Protein AF-A0A3D2P4W9-F1 (afdb_monomer_lite)

pLDDT: mean 86.46, std 7.42, range [51.84, 95.88]

Structure (mmCIF, N/CA/C/O backbone):
data_AF-A0A3D2P4W9-F1
#
_entry.id   AF-A0A3D2P4W9-F1
#
loop_
_atom_site.group_PDB
_atom_site.id
_atom_site.type_symbol
_atom_site.label_atom_id
_atom_site.label_alt_id
_atom_site.label_comp_id
_atom_site.label_asym_id
_atom_site.label_entity_id
_atom_site.label_seq_id
_atom_site.pdbx_PDB_ins_code
_atom_site.Cartn_x
_atom_site.Cartn_y
_atom_site.Cartn_z
_atom_site.occupancy
_atom_site.B_iso_or_equiv
_atom_site.auth_seq_id
_atom_site.auth_comp_id
_atom_site.auth_asym_id
_atom_site.auth_atom_id
_atom_site.pdbx_PDB_model_num
ATOM 1 N N . LYS A 1 1 ? -7.866 2.409 2.332 1.00 84.00 1 LYS A N 1
ATOM 2 C CA . LYS A 1 1 ? -9.330 2.646 2.430 1.00 84.00 1 LYS A CA 1
ATOM 3 C C . LYS A 1 1 ? -10.002 1.791 3.484 1.00 84.00 1 LYS A C 1
ATOM 5 O O . LYS A 1 1 ? -10.674 2.357 4.332 1.00 84.00 1 LYS A O 1
ATOM 10 N N . SER A 1 2 ? -9.824 0.466 3.454 1.00 86.88 2 SER A N 1
ATOM 11 C CA . SER A 1 2 ? -10.442 -0.444 4.433 1.00 86.88 2 SER A CA 1
ATOM 12 C C . SER A 1 2 ? -10.158 -0.029 5.884 1.00 86.88 2 SER A C 1
ATOM 14 O O . SER A 1 2 ? -11.095 0.090 6.656 1.00 86.88 2 SER A O 1
ATOM 16 N N . GLU A 1 3 ? -8.899 0.288 6.208 1.00 86.94 3 GLU A N 1
ATOM 17 C CA . GLU A 1 3 ? -8.460 0.712 7.551 1.00 86.94 3 GLU A CA 1
ATOM 18 C C . GLU A 1 3 ? -9.159 2.002 8.019 1.00 86.94 3 GLU A C 1
ATOM 20 O O . GLU A 1 3 ? -9.751 2.028 9.093 1.00 86.94 3 GLU A O 1
ATOM 25 N N . TYR A 1 4 ? -9.209 3.040 7.176 1.00 84.75 4 TYR A N 1
ATOM 26 C CA . TYR A 1 4 ? -9.952 4.273 7.473 1.00 84.75 4 TYR A CA 1
ATOM 27 C C . TYR A 1 4 ? -11.460 4.036 7.617 1.00 84.75 4 TYR A C 1
ATOM 29 O O . TYR A 1 4 ? -12.085 4.612 8.502 1.00 84.75 4 TYR A O 1
ATOM 37 N N . ALA A 1 5 ? -12.047 3.187 6.768 1.00 86.56 5 ALA A N 1
ATOM 38 C CA . ALA A 1 5 ? -13.481 2.905 6.794 1.00 86.56 5 ALA A CA 1
ATOM 39 C C . ALA A 1 5 ? -13.914 2.183 8.079 1.00 86.56 5 ALA A C 1
ATOM 41 O O . ALA A 1 5 ? -15.031 2.387 8.545 1.00 86.56 5 ALA A O 1
ATOM 42 N N . THR A 1 6 ? -13.038 1.360 8.659 1.00 88.81 6 THR A N 1
ATOM 43 C CA . THR A 1 6 ? -13.301 0.638 9.911 1.00 88.81 6 THR A CA 1
ATOM 44 C C . THR A 1 6 ? -12.742 1.343 11.148 1.00 88.81 6 THR A C 1
ATOM 46 O O . THR A 1 6 ? -12.885 0.818 12.248 1.00 88.81 6 THR A O 1
ATOM 49 N N . GLY A 1 7 ? -12.071 2.490 10.994 1.00 87.56 7 GLY A N 1
ATOM 50 C CA . GLY A 1 7 ? -11.362 3.160 12.088 1.00 87.56 7 GLY A CA 1
ATOM 51 C C . GLY A 1 7 ? -10.157 2.375 12.624 1.00 87.56 7 GLY A C 1
ATOM 52 O O . GLY A 1 7 ? -9.734 2.603 13.752 1.00 87.56 7 GLY A O 1
ATOM 53 N N . TYR A 1 8 ? -9.601 1.447 11.837 1.00 88.81 8 TYR A N 1
ATOM 54 C CA . TYR A 1 8 ? -8.421 0.656 12.201 1.00 88.81 8 TYR A CA 1
ATOM 55 C C . TYR A 1 8 ? -7.137 1.434 11.891 1.00 88.81 8 TYR A C 1
ATOM 57 O O . TYR A 1 8 ? -6.366 1.073 11.006 1.00 88.81 8 TYR A O 1
ATOM 65 N N . ALA A 1 9 ? -6.982 2.560 12.581 1.00 86.12 9 ALA A N 1
ATOM 66 C CA . ALA A 1 9 ? -5.903 3.519 12.416 1.00 86.12 9 ALA A CA 1
ATOM 67 C C . ALA A 1 9 ? -5.718 4.309 13.721 1.00 86.12 9 ALA A C 1
ATOM 69 O O . ALA A 1 9 ? -6.646 4.491 14.511 1.00 86.12 9 ALA A O 1
ATOM 70 N N . THR A 1 10 ? -4.510 4.794 13.953 1.00 82.88 10 THR A N 1
ATOM 71 C CA . THR A 1 10 ? -4.138 5.649 15.078 1.00 82.88 10 THR A CA 1
ATOM 72 C C . THR A 1 10 ? -4.241 7.117 14.668 1.00 82.88 10 THR A C 1
ATOM 74 O O . THR A 1 10 ? -3.544 7.585 13.768 1.00 82.88 10 THR A O 1
ATOM 77 N N . LEU A 1 11 ? -5.106 7.870 15.359 1.00 79.06 11 LEU A N 1
ATOM 78 C CA . LEU A 1 11 ? -5.429 9.265 15.021 1.00 79.06 11 LEU A CA 1
ATOM 79 C C . LEU A 1 11 ? -4.192 10.172 14.906 1.00 79.06 11 LEU A C 1
ATOM 81 O O . LEU A 1 11 ? -4.182 11.091 14.094 1.00 79.06 11 LEU A O 1
ATOM 85 N N . TYR A 1 12 ? -3.156 9.897 15.701 1.00 84.62 12 TYR A N 1
ATOM 86 C CA . TYR A 1 12 ? -1.903 10.653 15.701 1.00 84.62 12 TYR A CA 1
ATOM 87 C C . TYR A 1 12 ? -0.685 9.864 15.199 1.00 84.62 12 TYR A C 1
ATOM 89 O O . TYR A 1 12 ? 0.438 10.347 15.324 1.00 84.62 12 TYR A O 1
ATOM 97 N N . GLY A 1 13 ? -0.889 8.667 14.644 1.00 85.75 13 GLY A N 1
ATOM 98 C CA . GLY A 1 13 ? 0.172 7.856 14.048 1.00 85.75 13 GLY A CA 1
ATOM 99 C C . GLY A 1 13 ? 0.051 7.835 12.531 1.00 85.75 13 GLY A C 1
ATOM 100 O O . GLY A 1 13 ? 0.385 8.808 11.868 1.00 85.75 13 GLY A O 1
ATOM 101 N N . ASP A 1 14 ? -0.451 6.742 11.969 1.00 85.75 14 ASP A N 1
ATOM 102 C CA . ASP A 1 14 ? -0.601 6.532 10.521 1.00 85.75 14 ASP A CA 1
ATOM 103 C C . ASP A 1 14 ? -1.526 7.546 9.825 1.00 85.75 14 ASP A C 1
ATOM 105 O O . ASP A 1 14 ? -1.378 7.794 8.629 1.00 85.75 14 ASP A O 1
ATOM 109 N N . MET A 1 15 ? -2.440 8.190 10.559 1.00 83.12 15 MET A N 1
ATOM 110 C CA . MET A 1 15 ? -3.231 9.298 10.013 1.00 83.12 15 MET A CA 1
ATOM 111 C C . MET A 1 15 ? -2.441 10.611 9.870 1.00 83.12 15 MET A C 1
ATOM 113 O O . MET A 1 15 ? -2.869 11.497 9.127 1.00 83.12 15 MET A O 1
ATOM 117 N N . CYS A 1 16 ? -1.297 10.750 10.545 1.00 86.06 16 CYS A N 1
ATOM 118 C CA . CYS A 1 16 ? -0.446 11.934 10.480 1.00 86.06 16 CYS A CA 1
ATOM 119 C C . CYS A 1 16 ? 0.548 11.839 9.315 1.00 86.06 16 CYS A C 1
ATOM 121 O O . CYS A 1 16 ? 1.543 11.122 9.369 1.00 86.06 16 CYS A O 1
ATOM 123 N N . GLY A 1 17 ? 0.320 12.633 8.271 1.00 85.81 17 GLY A N 1
ATOM 124 C CA . GLY A 1 17 ? 1.243 12.788 7.149 1.00 85.81 17 GLY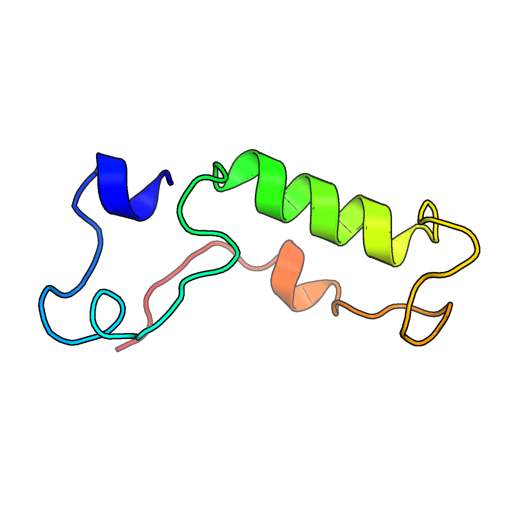 A CA 1
ATOM 125 C C . GLY A 1 17 ? 0.708 13.786 6.125 1.00 85.81 17 GLY A C 1
ATOM 126 O O . GLY A 1 17 ? -0.502 13.959 5.999 1.00 85.81 17 GLY A O 1
ATOM 127 N N . ALA A 1 18 ? 1.596 14.454 5.383 1.00 89.50 18 ALA A N 1
ATOM 128 C CA . ALA A 1 18 ? 1.183 15.431 4.368 1.00 89.50 18 ALA A CA 1
ATOM 129 C C . ALA A 1 18 ? 0.447 14.777 3.183 1.00 89.50 18 ALA A C 1
ATOM 131 O O . ALA A 1 18 ? -0.409 15.399 2.555 1.00 89.50 18 ALA A O 1
ATOM 132 N N . PHE A 1 19 ? 0.774 13.519 2.874 1.00 90.44 19 PHE A N 1
ATOM 133 C CA . PHE A 1 19 ? 0.174 12.771 1.778 1.00 90.44 19 PHE A CA 1
ATOM 134 C C . PHE A 1 19 ? 0.187 11.265 2.054 1.00 90.44 19 PHE A C 1
ATOM 136 O O . PHE A 1 19 ? 1.164 10.732 2.574 1.00 90.44 19 PHE A O 1
ATOM 143 N N . ALA A 1 20 ? -0.889 10.581 1.663 1.00 91.56 20 ALA A N 1
ATOM 144 C CA . ALA A 1 20 ? -1.060 9.141 1.830 1.00 91.56 20 ALA A CA 1
ATOM 145 C C . ALA A 1 20 ? -1.424 8.504 0.472 1.00 91.56 20 ALA A C 1
ATOM 147 O O . ALA A 1 20 ? -2.606 8.486 0.109 1.00 91.56 20 ALA A O 1
ATOM 148 N N . PRO A 1 21 ? -0.437 7.981 -0.286 1.00 92.12 21 PRO A N 1
ATOM 149 C CA . PRO A 1 21 ? -0.614 7.557 -1.682 1.00 92.12 21 PRO A CA 1
ATOM 150 C C . PRO A 1 21 ? -1.690 6.490 -1.910 1.00 92.12 21 PRO A C 1
ATOM 152 O O . PRO A 1 21 ? -2.290 6.434 -2.977 1.00 92.12 21 PRO A O 1
ATOM 155 N N . ILE A 1 22 ? -1.951 5.650 -0.905 1.00 93.56 22 ILE A N 1
ATOM 156 C CA . ILE A 1 22 ? -2.876 4.509 -1.000 1.00 93.56 22 ILE A CA 1
ATOM 157 C C . ILE A 1 22 ? -4.124 4.664 -0.119 1.00 93.56 22 ILE A C 1
ATOM 159 O O . ILE A 1 22 ? -4.862 3.697 0.093 1.00 93.56 22 ILE A O 1
ATOM 163 N N . LYS A 1 23 ? -4.392 5.868 0.414 1.00 90.88 23 LYS A N 1
ATOM 164 C CA . LYS A 1 23 ? -5.475 6.071 1.394 1.00 90.88 23 LYS A CA 1
ATOM 165 C C . LYS A 1 23 ? -6.846 5.628 0.881 1.00 90.88 23 LYS A C 1
ATOM 167 O O . LYS A 1 23 ? -7.632 5.075 1.649 1.00 90.88 23 LYS A O 1
ATOM 172 N N . ASP A 1 24 ? -7.108 5.796 -0.415 1.00 92.94 24 ASP A N 1
ATOM 173 C CA . ASP A 1 24 ? -8.407 5.516 -1.040 1.00 92.94 24 ASP A CA 1
ATOM 174 C C . ASP A 1 24 ? -8.458 4.178 -1.799 1.00 92.94 24 ASP A C 1
ATOM 176 O O . ASP A 1 24 ? -9.369 3.922 -2.576 1.00 92.94 24 ASP A O 1
ATOM 180 N N . ILE A 1 25 ? -7.514 3.275 -1.529 1.00 94.50 25 ILE A N 1
ATOM 181 C CA . ILE A 1 25 ? -7.472 1.947 -2.152 1.00 94.50 25 ILE A CA 1
ATOM 182 C C . ILE A 1 25 ? -7.912 0.881 -1.139 1.00 94.50 25 ILE A C 1
ATOM 184 O O . ILE A 1 25 ? -7.512 0.919 0.035 1.00 94.50 25 ILE A O 1
ATOM 188 N N . TYR A 1 26 ? -8.783 -0.051 -1.541 1.00 95.00 26 TYR A N 1
ATOM 189 C CA . TYR A 1 26 ? -9.172 -1.171 -0.678 1.00 95.00 26 TYR A CA 1
ATOM 190 C C . TYR A 1 26 ? -8.014 -2.150 -0.502 1.00 95.00 26 TYR A C 1
ATOM 192 O O . TYR A 1 26 ? -7.178 -2.320 -1.387 1.00 95.00 26 TYR A O 1
ATOM 200 N N . LYS A 1 27 ? -7.964 -2.825 0.652 1.00 91.50 27 LYS A N 1
ATOM 201 C CA . LYS A 1 27 ? -6.868 -3.754 0.963 1.00 91.50 27 LYS A CA 1
ATOM 202 C C . LYS A 1 27 ? -6.733 -4.864 -0.087 1.00 91.50 27 LYS A C 1
ATOM 204 O O . LYS A 1 27 ? -5.620 -5.237 -0.437 1.00 91.50 27 LYS A O 1
ATOM 209 N N . THR A 1 28 ? -7.856 -5.345 -0.616 1.00 94.12 28 THR A N 1
ATOM 210 C CA . THR A 1 28 ? -7.911 -6.333 -1.705 1.00 94.12 28 THR A CA 1
ATOM 211 C C . THR A 1 28 ? -7.190 -5.849 -2.960 1.00 94.12 28 THR A C 1
ATOM 213 O O . THR A 1 28 ? -6.397 -6.591 -3.536 1.00 94.12 28 THR A O 1
ATOM 216 N N . ASP A 1 29 ? -7.402 -4.589 -3.333 1.00 95.88 29 ASP A N 1
ATOM 217 C CA . ASP A 1 29 ? -6.820 -3.995 -4.536 1.00 95.88 29 ASP A CA 1
ATOM 218 C C . ASP A 1 29 ? -5.325 -3.726 -4.345 1.00 95.88 29 ASP A C 1
ATOM 220 O O . ASP A 1 29 ? -4.543 -3.924 -5.269 1.00 95.88 29 ASP A O 1
ATOM 224 N N . VAL A 1 30 ? -4.895 -3.373 -3.126 1.00 94.56 30 VAL A N 1
ATOM 225 C CA . VAL A 1 30 ? -3.465 -3.276 -2.783 1.00 94.56 30 VAL A CA 1
ATOM 226 C C . VAL A 1 30 ? -2.751 -4.606 -3.045 1.00 94.56 30 VAL A C 1
ATOM 228 O O . VAL A 1 30 ? -1.735 -4.621 -3.736 1.00 94.56 30 VAL A O 1
ATOM 231 N N . PHE A 1 31 ? -3.296 -5.733 -2.573 1.00 94.12 31 PHE A N 1
ATOM 232 C CA . PHE A 1 31 ? -2.703 -7.050 -2.841 1.00 94.12 31 PHE A CA 1
ATOM 233 C C . PHE A 1 31 ? -2.720 -7.41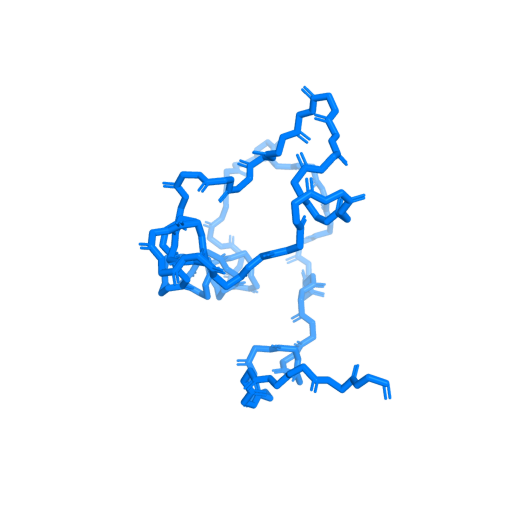7 -4.331 1.00 94.12 31 PHE A C 1
ATOM 235 O O . PHE A 1 31 ? -1.756 -8.005 -4.825 1.00 94.12 31 PHE A O 1
ATOM 242 N N . ALA A 1 32 ? -3.783 -7.064 -5.060 1.00 93.69 32 ALA A N 1
ATOM 243 C CA . ALA A 1 32 ? -3.852 -7.282 -6.503 1.00 93.69 32 ALA A CA 1
ATOM 244 C C . ALA A 1 32 ? -2.768 -6.490 -7.253 1.00 93.69 32 ALA A C 1
ATOM 246 O O . ALA A 1 32 ? -2.093 -7.050 -8.115 1.00 93.69 32 ALA A O 1
ATOM 247 N N . MET A 1 33 ? -2.536 -5.229 -6.878 1.00 92.25 33 MET A N 1
ATOM 248 C CA . MET A 1 33 ? -1.473 -4.400 -7.454 1.00 92.25 33 MET A CA 1
ATOM 249 C C . MET A 1 33 ? -0.073 -4.932 -7.137 1.00 92.25 33 MET A C 1
ATOM 251 O O . MET A 1 33 ? 0.788 -4.909 -8.012 1.00 92.25 33 MET A O 1
ATOM 255 N N . CYS A 1 34 ? 0.168 -5.446 -5.925 1.00 92.31 34 CYS A N 1
ATOM 256 C CA . CYS A 1 34 ? 1.451 -6.075 -5.592 1.00 92.31 34 CYS A CA 1
ATOM 257 C C . CYS A 1 34 ? 1.750 -7.267 -6.512 1.00 92.31 34 CYS A C 1
ATOM 259 O O . CYS A 1 34 ? 2.861 -7.379 -7.025 1.00 92.31 34 CYS A O 1
ATOM 261 N N . ARG A 1 35 ? 0.750 -8.124 -6.763 1.00 91.62 35 ARG A N 1
ATOM 262 C CA . ARG A 1 35 ? 0.885 -9.254 -7.697 1.00 91.62 35 ARG A CA 1
ATOM 263 C C . ARG A 1 35 ? 1.095 -8.775 -9.129 1.00 91.62 35 ARG A C 1
ATOM 265 O O . ARG A 1 35 ? 2.021 -9.227 -9.782 1.00 91.62 35 ARG A O 1
ATOM 272 N N . LEU A 1 36 ? 0.307 -7.798 -9.582 1.00 90.69 36 LEU A N 1
ATOM 273 C CA . LEU A 1 36 ? 0.462 -7.190 -10.905 1.00 90.69 36 LEU A CA 1
ATOM 274 C C . LEU A 1 36 ? 1.881 -6.630 -11.119 1.00 90.69 36 LEU A C 1
ATOM 276 O O . LEU A 1 36 ? 2.460 -6.819 -12.188 1.00 90.69 36 LEU A O 1
ATOM 280 N N . ARG A 1 37 ? 2.449 -5.975 -10.094 1.00 89.50 37 ARG A N 1
ATOM 281 C CA . ARG A 1 37 ? 3.809 -5.421 -10.132 1.00 89.50 37 ARG A CA 1
ATOM 282 C C . ARG A 1 37 ? 4.879 -6.504 -10.233 1.00 89.50 37 ARG A C 1
ATOM 284 O O . ARG A 1 37 ? 5.834 -6.314 -10.981 1.00 89.50 37 ARG A O 1
ATOM 291 N N . ASN A 1 38 ? 4.727 -7.592 -9.483 1.00 90.31 38 ASN A N 1
ATOM 292 C CA . ASN A 1 38 ? 5.660 -8.719 -9.501 1.00 90.31 38 ASN A CA 1
ATOM 293 C C . ASN A 1 38 ? 5.554 -9.560 -10.782 1.00 90.31 38 ASN A C 1
ATOM 295 O O . ASN A 1 38 ? 6.554 -10.106 -11.224 1.00 90.31 38 ASN A O 1
ATOM 299 N N . ASP A 1 39 ? 4.370 -9.632 -11.395 1.00 87.56 39 ASP A N 1
ATOM 300 C CA . ASP A 1 39 ? 4.139 -10.294 -12.686 1.00 87.56 39 ASP A CA 1
ATOM 301 C C . 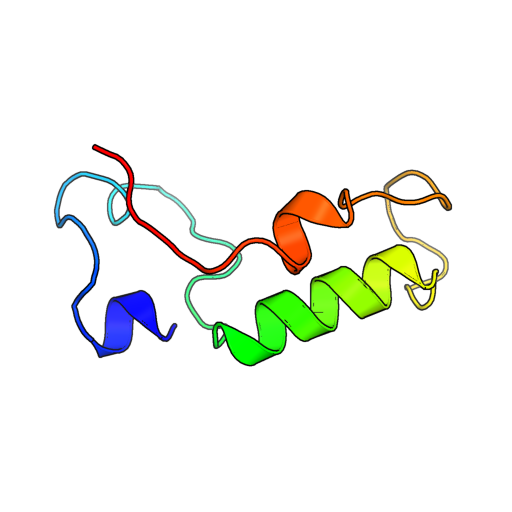ASP A 1 39 ? 4.760 -9.531 -13.878 1.00 87.56 39 ASP A C 1
ATOM 303 O O . ASP A 1 39 ? 4.624 -9.968 -15.021 1.00 87.56 39 ASP A O 1
ATOM 307 N N . GLY A 1 40 ? 5.360 -8.354 -13.654 1.00 79.12 40 GLY A N 1
ATOM 308 C CA . GLY A 1 40 ? 5.911 -7.499 -14.713 1.00 79.12 40 GLY A CA 1
ATOM 309 C C . GLY A 1 40 ? 4.853 -6.823 -15.599 1.00 79.12 40 GLY A C 1
ATOM 310 O O . GLY A 1 40 ? 5.181 -6.237 -16.626 1.00 79.12 40 GLY A O 1
ATOM 311 N N . LYS A 1 41 ? 3.566 -6.870 -15.222 1.00 72.94 41 LYS A N 1
ATOM 312 C CA . LYS A 1 41 ? 2.441 -6.290 -15.984 1.00 72.94 41 LYS A CA 1
ATOM 313 C C . LYS A 1 41 ? 2.239 -4.813 -15.649 1.00 72.94 41 LYS A C 1
ATOM 315 O O . LYS A 1 41 ? 1.191 -4.400 -15.154 1.00 72.94 41 LYS A O 1
ATOM 320 N N . ILE A 1 42 ? 3.270 -4.023 -15.888 1.00 80.19 42 ILE A N 1
ATOM 321 C CA . ILE A 1 42 ? 3.322 -2.595 -15.571 1.00 80.19 42 ILE A CA 1
ATOM 322 C C . ILE A 1 42 ? 3.607 -1.767 -16.815 1.00 80.19 42 ILE A C 1
ATOM 324 O O . ILE A 1 42 ? 3.920 -2.298 -17.878 1.00 80.19 42 ILE A O 1
ATOM 328 N N . LEU A 1 43 ? 3.428 -0.455 -16.686 1.00 77.62 43 LEU A N 1
ATOM 329 C CA . LEU A 1 43 ? 3.599 0.464 -17.800 1.00 77.62 43 LEU A CA 1
ATOM 330 C C . LEU A 1 43 ? 5.054 0.439 -18.319 1.00 77.62 43 LEU A C 1
ATOM 332 O O . LEU A 1 43 ? 5.981 0.254 -17.522 1.00 77.62 43 LEU A O 1
ATOM 336 N N . PRO A 1 44 ? 5.268 0.632 -19.637 1.00 77.81 44 PRO A N 1
ATOM 337 C CA . PRO A 1 44 ? 6.602 0.603 -20.247 1.00 77.81 44 PRO A CA 1
ATOM 338 C C . PRO A 1 44 ? 7.595 1.611 -19.649 1.00 77.81 44 PRO A C 1
ATOM 340 O O . PRO A 1 44 ? 8.799 1.439 -19.782 1.00 77.81 44 PRO A O 1
ATOM 343 N N . ASP A 1 45 ? 7.092 2.665 -19.011 1.00 84.31 45 ASP A N 1
ATOM 344 C CA . ASP A 1 45 ? 7.831 3.779 -18.417 1.00 84.31 45 ASP A CA 1
ATOM 345 C C . ASP A 1 45 ? 7.898 3.714 -16.881 1.00 84.31 45 ASP A C 1
ATOM 347 O O . ASP A 1 45 ? 8.183 4.713 -16.216 1.00 84.31 45 ASP A O 1
ATOM 351 N N . HIS A 1 46 ? 7.619 2.550 -16.291 1.00 82.94 46 HIS A N 1
ATOM 352 C CA . HIS A 1 46 ? 7.674 2.404 -14.845 1.00 82.94 46 HIS A CA 1
ATOM 353 C C . HIS A 1 46 ? 9.093 2.641 -14.303 1.00 82.94 46 HIS A C 1
ATOM 355 O O . HIS A 1 46 ? 10.104 2.276 -14.899 1.00 82.94 46 HIS A O 1
ATOM 361 N N . LEU A 1 47 ? 9.160 3.230 -13.111 1.00 80.12 47 LEU A N 1
ATOM 362 C CA . LEU A 1 47 ? 10.413 3.450 -12.401 1.00 80.12 47 LEU A CA 1
ATOM 363 C C . LEU A 1 47 ? 10.594 2.329 -11.370 1.00 80.12 47 LEU A C 1
ATOM 365 O O . LEU A 1 47 ? 9.827 2.221 -10.411 1.00 80.12 47 LEU A O 1
ATOM 369 N N . GLY A 1 48 ? 11.578 1.459 -11.583 1.00 80.56 48 GLY A N 1
ATOM 370 C CA . GLY A 1 48 ? 11.931 0.368 -10.673 1.00 80.56 48 GLY A CA 1
ATOM 371 C C . GLY A 1 48 ? 12.535 -0.828 -11.410 1.00 80.56 48 GLY A C 1
ATOM 372 O O . GLY A 1 48 ? 12.627 -0.797 -12.630 1.00 80.56 48 GLY A O 1
ATOM 373 N N . PRO A 1 49 ? 12.965 -1.872 -10.688 1.00 83.44 49 PRO A N 1
ATOM 374 C CA . PRO A 1 49 ? 13.481 -3.079 -11.320 1.00 83.44 49 PRO A CA 1
ATOM 375 C C . PRO A 1 49 ? 12.354 -3.867 -12.004 1.00 83.44 49 PRO A C 1
ATOM 377 O O . PRO A 1 49 ? 11.222 -3.890 -11.513 1.00 83.44 49 PRO A O 1
ATOM 380 N N . ASP A 1 50 ? 12.674 -4.535 -13.110 1.00 80.00 50 ASP A N 1
ATOM 381 C CA . ASP A 1 50 ? 11.742 -5.431 -13.813 1.00 80.00 50 ASP A CA 1
ATOM 382 C C . ASP A 1 50 ? 11.448 -6.713 -13.014 1.00 80.00 50 ASP A C 1
ATOM 384 O O . ASP A 1 50 ? 10.427 -7.365 -13.221 1.00 80.00 50 ASP A O 1
ATOM 388 N N . ASP A 1 51 ? 12.336 -7.052 -12.080 1.00 80.25 51 ASP A N 1
ATOM 389 C CA . ASP A 1 51 ? 12.254 -8.231 -11.224 1.00 80.25 51 ASP A CA 1
ATOM 390 C C . ASP A 1 51 ? 11.271 -8.074 -10.049 1.00 80.25 51 ASP A C 1
ATOM 392 O O . ASP A 1 51 ? 10.621 -7.044 -9.846 1.00 80.25 51 ASP A O 1
ATOM 396 N N . LEU A 1 52 ? 11.180 -9.132 -9.237 1.00 85.62 52 LEU A N 1
ATOM 397 C CA . LEU A 1 52 ? 10.343 -9.206 -8.043 1.00 85.62 52 LEU A CA 1
ATOM 398 C C . LEU A 1 52 ? 10.605 -8.029 -7.077 1.00 85.62 52 LEU A C 1
ATOM 400 O O . LEU A 1 52 ? 11.599 -8.009 -6.350 1.00 85.62 52 LEU A O 1
ATOM 404 N N . VAL A 1 53 ? 9.676 -7.068 -7.021 1.00 90.25 53 VAL A N 1
ATOM 405 C CA . VAL A 1 53 ? 9.765 -5.903 -6.120 1.00 90.25 53 VAL A CA 1
ATOM 406 C C . VAL A 1 53 ? 9.267 -6.244 -4.721 1.00 90.25 53 VAL A C 1
ATOM 408 O O . VAL A 1 53 ? 9.872 -5.850 -3.726 1.00 90.25 53 VAL A O 1
ATOM 411 N N . MET A 1 54 ? 8.147 -6.963 -4.633 1.00 92.06 54 MET A N 1
ATOM 412 C CA . MET A 1 54 ? 7.515 -7.307 -3.363 1.00 92.06 54 MET A CA 1
ATOM 413 C C . MET A 1 54 ? 7.820 -8.765 -3.013 1.00 92.06 54 MET A C 1
ATOM 415 O O . MET A 1 54 ? 7.371 -9.658 -3.729 1.00 92.06 54 MET A O 1
ATOM 419 N N . PRO A 1 55 ? 8.535 -9.056 -1.914 1.00 92.75 55 PRO A N 1
ATOM 420 C CA . PRO A 1 55 ? 8.779 -10.433 -1.505 1.00 92.75 55 PRO A CA 1
ATOM 421 C C . PRO A 1 55 ? 7.466 -11.182 -1.256 1.00 92.75 55 PRO A C 1
ATOM 423 O O . PRO A 1 55 ? 6.578 -10.661 -0.579 1.00 92.75 55 PRO A O 1
ATOM 426 N N . GLU A 1 56 ? 7.371 -12.435 -1.706 1.00 91.44 56 GLU A N 1
ATOM 427 C CA . GLU A 1 56 ? 6.140 -13.234 -1.576 1.00 91.44 56 GLU A CA 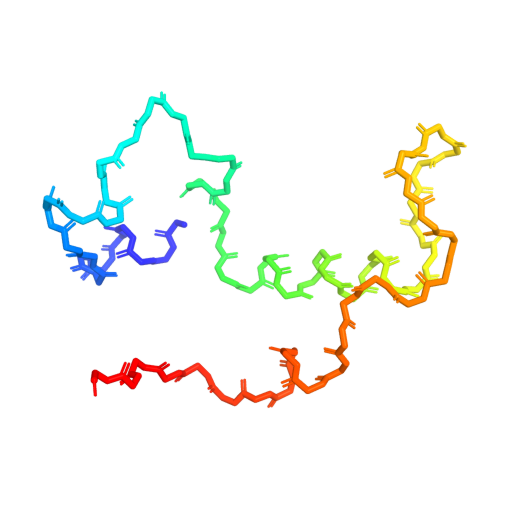1
ATOM 428 C C . GLU A 1 56 ? 5.674 -13.367 -0.119 1.00 91.44 56 GLU A C 1
ATOM 430 O O . GLU A 1 56 ? 4.480 -13.373 0.173 1.00 91.44 56 GLU A O 1
ATOM 435 N N . ARG A 1 57 ? 6.609 -13.381 0.837 1.00 93.00 57 ARG A N 1
ATOM 436 C CA . ARG A 1 57 ? 6.300 -13.399 2.275 1.00 93.00 57 ARG A CA 1
ATOM 437 C C . ARG A 1 57 ? 5.460 -12.196 2.726 1.00 93.00 57 ARG A C 1
ATOM 439 O O . ARG A 1 57 ? 4.673 -12.333 3.653 1.00 93.00 57 ARG A O 1
ATOM 446 N N . VAL A 1 58 ? 5.620 -11.024 2.109 1.00 91.00 58 VAL A N 1
ATOM 447 C CA . VAL A 1 58 ? 4.843 -9.815 2.451 1.00 91.00 58 VAL A CA 1
ATOM 448 C C . VAL A 1 58 ? 3.395 -9.939 1.968 1.00 91.00 58 VAL A C 1
ATOM 450 O O . VAL A 1 58 ? 2.491 -9.421 2.614 1.00 91.00 58 VAL A O 1
ATOM 453 N N . ILE A 1 59 ? 3.173 -10.654 0.862 1.00 92.19 59 ILE A N 1
ATOM 454 C CA . ILE A 1 59 ? 1.851 -10.864 0.256 1.00 92.19 59 ILE A CA 1
ATOM 455 C C . ILE A 1 59 ? 1.112 -12.022 0.938 1.00 92.19 59 ILE A C 1
ATOM 457 O O . ILE A 1 59 ? -0.094 -11.944 1.163 1.00 92.19 59 ILE A O 1
ATOM 461 N N . SER A 1 60 ? 1.834 -13.096 1.261 1.00 92.31 60 SER A N 1
ATOM 462 C CA . SER A 1 60 ? 1.273 -14.334 1.814 1.00 92.31 60 SER A CA 1
ATOM 463 C C . SER A 1 60 ? 1.132 -14.333 3.338 1.00 92.31 60 SER A C 1
ATOM 465 O O . SER A 1 60 ? 0.311 -15.089 3.863 1.00 92.31 60 SER A O 1
ATOM 467 N N . LYS A 1 61 ? 1.890 -13.499 4.071 1.00 91.62 61 LYS A N 1
ATOM 468 C CA . LYS A 1 61 ? 1.730 -13.379 5.529 1.00 91.62 61 LYS A CA 1
ATOM 469 C C . LYS A 1 61 ? 0.335 -12.809 5.839 1.00 91.62 61 LYS A C 1
ATOM 471 O O . LYS A 1 61 ? -0.010 -11.747 5.316 1.00 91.62 61 LYS A O 1
ATOM 476 N N . PRO A 1 62 ? -0.449 -13.452 6.726 1.00 85.31 62 PRO A N 1
ATOM 477 C CA . PRO A 1 62 ? -1.711 -12.891 7.187 1.00 85.31 62 PRO A CA 1
ATOM 478 C C . PRO A 1 62 ? -1.511 -11.497 7.801 1.00 85.31 62 PRO A C 1
ATOM 480 O O . PRO A 1 62 ? -0.529 -11.287 8.523 1.00 85.31 62 PRO A O 1
ATOM 483 N N . PRO A 1 63 ? -2.421 -10.541 7.549 1.00 81.69 63 PRO A N 1
ATOM 484 C CA . PRO A 1 63 ? -2.330 -9.219 8.150 1.00 81.69 63 PRO A CA 1
ATOM 485 C C . PRO A 1 63 ? -2.441 -9.333 9.676 1.00 81.69 63 PRO A C 1
ATOM 487 O O . PRO A 1 63 ? -3.398 -9.904 10.193 1.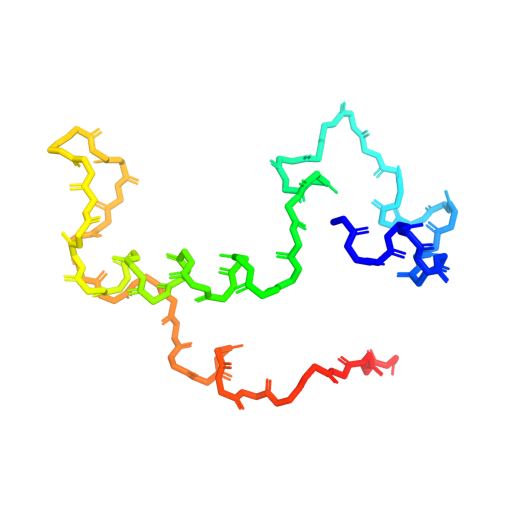00 81.69 63 PRO A O 1
ATOM 490 N N . SER A 1 64 ? -1.456 -8.785 10.385 1.00 82.06 64 SER A N 1
ATOM 491 C CA . SER A 1 64 ? -1.415 -8.727 11.847 1.00 82.06 64 SER A CA 1
ATOM 492 C C . SER A 1 64 ? -0.735 -7.436 12.285 1.00 82.06 64 SER A C 1
ATOM 494 O O . SER A 1 64 ? 0.268 -7.041 11.687 1.00 82.06 64 SER A O 1
ATOM 496 N N . ALA A 1 65 ? -1.266 -6.805 13.330 1.00 73.56 65 ALA A N 1
ATOM 497 C CA . ALA A 1 65 ? -0.570 -5.757 14.061 1.00 73.56 65 ALA A CA 1
ATOM 498 C C . ALA A 1 65 ? 0.251 -6.425 15.171 1.00 73.56 65 ALA A C 1
ATOM 500 O O . ALA 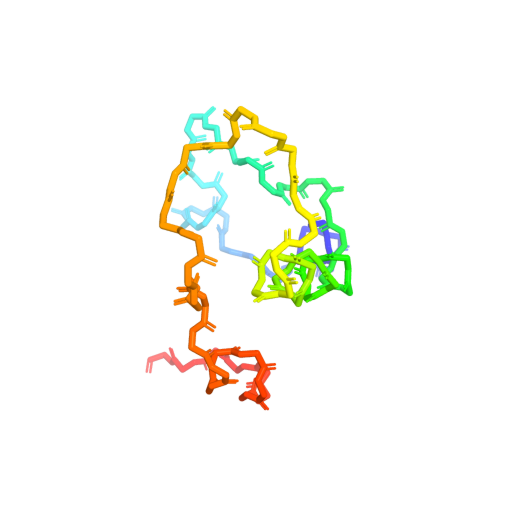A 1 65 ? -0.308 -6.911 16.152 1.00 73.56 65 ALA A O 1
ATOM 501 N N . GLU A 1 66 ? 1.564 -6.515 14.984 1.00 64.62 66 GLU A N 1
ATOM 502 C CA . GLU A 1 66 ? 2.488 -6.843 16.073 1.00 64.62 66 GLU A CA 1
ATOM 503 C C . GLU A 1 66 ? 2.877 -5.510 16.734 1.00 64.62 66 GLU A C 1
ATOM 505 O O . GLU A 1 66 ? 3.321 -4.596 16.035 1.00 64.62 66 GLU A O 1
ATOM 510 N N . LEU A 1 67 ? 2.595 -5.380 18.037 1.00 51.84 67 LEU A N 1
ATOM 511 C CA . LEU A 1 67 ? 2.920 -4.216 18.875 1.00 51.84 67 LEU A CA 1
ATOM 512 C C . LEU A 1 67 ? 4.278 -4.401 19.554 1.00 51.84 67 LEU A C 1
ATOM 514 O O . LEU A 1 67 ? 4.539 -5.535 20.017 1.00 51.84 67 LEU A O 1
#

Foldseek 3Di:
DVCVVVVVDDVPPPVDDPDDPCPPPDPVVVLVVLVCQQVLVDDPPDPDDSHRPDPVCVSPPPDDDDD

Secondary structure (DSSP, 8-state):
-HHHHHT-S-TTTTT-SS--TTTTS-HHHHHHHHHHHHTT-S-TT--S-SS--S-HHHHHSPP----

Sequence (67 aa):
KSEYATGYATLYGDMCGAFAPIKDIYKTDVFAMCRLRNDGKILPDHLGPDDLVMPERVISKPPSAEL

Radius of gyration: 14.13 Å; chains: 1; bounding box: 27×30×39 Å